Protein AF-A0A1B6LFY9-F1 (afdb_monomer)

Mean predicted aligned error: 3.6 Å

Structure (mmCIF, N/CA/C/O backbone):
data_AF-A0A1B6LFY9-F1
#
_entry.id   AF-A0A1B6LFY9-F1
#
loop_
_atom_site.group_PDB
_atom_site.id
_atom_site.type_symbol
_atom_site.label_atom_id
_atom_site.label_alt_id
_atom_site.label_comp_id
_atom_site.label_asym_id
_atom_site.label_entity_id
_atom_site.label_seq_id
_atom_site.pdbx_PDB_ins_code
_atom_site.Cartn_x
_atom_site.Cartn_y
_atom_site.Cartn_z
_atom_site.occupancy
_atom_site.B_iso_or_equiv
_atom_site.auth_seq_id
_atom_site.auth_comp_id
_atom_site.auth_asym_id
_atom_site.auth_atom_id
_atom_site.pdbx_PDB_model_num
ATOM 1 N N . ARG A 1 1 ? -6.957 -9.015 -7.193 1.00 81.19 1 ARG A N 1
ATOM 2 C CA . ARG A 1 1 ? -8.316 -8.422 -7.276 1.00 81.19 1 ARG A CA 1
ATOM 3 C C . ARG A 1 1 ? -9.388 -9.428 -6.865 1.00 81.19 1 ARG A C 1
ATOM 5 O O . ARG A 1 1 ? -10.149 -9.119 -5.957 1.00 81.19 1 ARG A O 1
ATOM 12 N N . ASP A 1 2 ? -9.416 -10.624 -7.455 1.00 91.94 2 ASP A N 1
ATOM 13 C CA . ASP A 1 2 ? -10.466 -11.616 -7.167 1.00 91.94 2 ASP A CA 1
ATOM 14 C C . ASP A 1 2 ? -10.466 -12.108 -5.721 1.00 91.94 2 ASP A C 1
ATOM 16 O O . ASP A 1 2 ? -11.527 -12.184 -5.118 1.00 91.94 2 ASP A O 1
ATOM 20 N N . LEU A 1 3 ? -9.291 -12.296 -5.108 1.00 93.50 3 LEU A N 1
ATOM 21 C CA . LEU A 1 3 ? -9.199 -12.620 -3.679 1.00 93.50 3 LEU A CA 1
ATOM 22 C C . LEU A 1 3 ? -9.925 -11.593 -2.793 1.00 93.50 3 LEU A C 1
ATOM 24 O O . LEU A 1 3 ? -10.674 -11.967 -1.899 1.00 93.50 3 LEU A O 1
ATOM 28 N N . ALA A 1 4 ? -9.733 -10.297 -3.053 1.00 94.38 4 ALA A N 1
ATOM 29 C CA . ALA A 1 4 ? -10.392 -9.249 -2.279 1.00 94.38 4 ALA A CA 1
ATOM 30 C C . ALA A 1 4 ? -11.912 -9.256 -2.500 1.00 94.38 4 ALA A C 1
ATOM 32 O O . ALA A 1 4 ? -12.670 -9.128 -1.541 1.00 94.38 4 ALA A O 1
ATOM 33 N N . LYS A 1 5 ? -12.355 -9.491 -3.745 1.00 94.06 5 LYS A N 1
ATOM 34 C CA . LYS A 1 5 ? -13.775 -9.663 -4.081 1.00 94.06 5 LYS A CA 1
ATOM 35 C C . LYS A 1 5 ? -14.389 -10.842 -3.318 1.00 94.06 5 LYS A C 1
ATOM 37 O O . LYS A 1 5 ? -15.455 -10.678 -2.734 1.00 94.06 5 LYS A O 1
ATOM 42 N N . SER A 1 6 ? -13.704 -11.983 -3.263 1.00 97.06 6 SER A N 1
ATOM 43 C CA . SER A 1 6 ? -14.149 -13.172 -2.520 1.00 97.06 6 SER A CA 1
ATOM 44 C C . SER A 1 6 ? -14.227 -12.953 -1.007 1.00 97.06 6 SER A C 1
ATOM 46 O O . SER A 1 6 ? -14.972 -13.651 -0.330 1.00 97.06 6 SER A O 1
ATOM 48 N N . LEU A 1 7 ? -13.485 -11.979 -0.474 1.00 96.06 7 LEU A N 1
ATOM 49 C CA . LEU A 1 7 ? -13.497 -11.608 0.943 1.00 96.06 7 LEU A CA 1
ATOM 50 C C . LEU A 1 7 ? -14.393 -10.394 1.248 1.00 96.06 7 LEU A C 1
ATOM 52 O O . LEU A 1 7 ? -14.386 -9.913 2.377 1.00 96.06 7 LEU A O 1
ATOM 56 N N . ALA A 1 8 ? -15.146 -9.887 0.263 1.00 95.56 8 ALA A N 1
ATOM 57 C CA . ALA A 1 8 ? -15.951 -8.666 0.371 1.00 95.56 8 ALA A CA 1
ATOM 58 C C . ALA A 1 8 ? -15.145 -7.424 0.816 1.00 95.56 8 ALA A C 1
ATOM 60 O O . ALA A 1 8 ? -15.651 -6.545 1.514 1.00 95.56 8 ALA A O 1
ATOM 61 N N . ILE A 1 9 ? -13.880 -7.336 0.393 1.00 95.38 9 ILE A N 1
ATOM 62 C CA . ILE A 1 9 ? -12.987 -6.214 0.688 1.00 95.38 9 ILE A CA 1
ATOM 63 C C . ILE A 1 9 ? -12.834 -5.348 -0.561 1.00 95.38 9 ILE A C 1
ATOM 65 O O . ILE A 1 9 ? -12.460 -5.832 -1.633 1.00 95.38 9 ILE A O 1
ATOM 69 N N . GLN A 1 10 ? -13.060 -4.040 -0.414 1.00 94.75 10 GLN A N 1
ATOM 70 C CA . GLN A 1 10 ? -12.769 -3.081 -1.475 1.00 94.75 10 GLN A CA 1
ATOM 71 C C . GLN A 1 10 ? -11.269 -3.103 -1.788 1.00 94.75 10 GLN A C 1
ATOM 73 O O . GLN A 1 10 ? -10.440 -2.831 -0.918 1.00 94.75 10 GLN A O 1
ATOM 78 N N . CYS A 1 11 ? -10.924 -3.401 -3.040 1.00 96.19 11 CYS A N 1
ATOM 79 C CA . CYS A 1 11 ? -9.548 -3.398 -3.519 1.00 96.19 11 CYS A CA 1
ATOM 80 C C . CYS A 1 11 ? -9.374 -2.347 -4.610 1.00 96.19 11 CYS A C 1
ATOM 82 O O . CYS A 1 11 ? -10.025 -2.406 -5.653 1.00 96.19 11 CYS A O 1
ATOM 84 N N . VAL A 1 12 ? -8.493 -1.388 -4.350 1.00 95.38 12 VAL A N 1
ATOM 85 C CA . VAL A 1 12 ? -8.071 -0.371 -5.310 1.00 95.38 12 VAL A CA 1
ATOM 86 C C . VAL A 1 12 ? -6.827 -0.883 -6.026 1.00 95.38 12 VAL A C 1
ATOM 88 O O . VAL A 1 12 ? -5.918 -1.406 -5.385 1.00 95.38 12 VAL A O 1
ATOM 91 N N . VAL A 1 13 ? -6.786 -0.753 -7.348 1.00 95.56 13 VAL A N 1
ATOM 92 C CA . VAL A 1 13 ? -5.564 -0.974 -8.128 1.00 95.56 13 VAL A CA 1
ATOM 93 C C . VAL A 1 13 ? -5.034 0.392 -8.526 1.00 95.56 13 VAL A C 1
ATOM 95 O O . VAL A 1 13 ? -5.782 1.198 -9.078 1.00 95.56 13 VAL A O 1
ATOM 98 N N . PHE A 1 14 ? -3.775 0.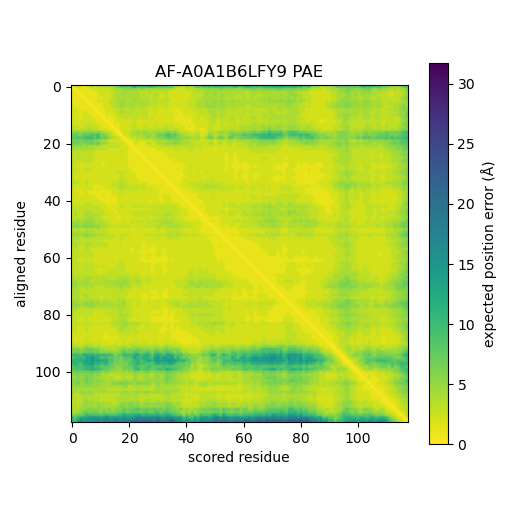662 -8.207 1.00 94.88 14 PHE A N 1
ATOM 99 C CA . PHE A 1 14 ? -3.131 1.938 -8.481 1.00 94.88 14 PHE A CA 1
ATOM 100 C C . PHE A 1 14 ? -1.889 1.698 -9.327 1.00 94.88 14 PHE A C 1
ATOM 102 O O . PHE A 1 14 ? -0.969 1.031 -8.869 1.00 94.88 14 PHE A O 1
ATOM 109 N N . ASN A 1 15 ? -1.876 2.219 -10.552 1.00 93.38 15 ASN A N 1
ATOM 110 C CA . ASN A 1 15 ? -0.730 2.086 -11.444 1.00 93.38 15 ASN A CA 1
ATOM 111 C C . ASN A 1 15 ? 0.330 3.136 -11.096 1.00 93.38 15 ASN A C 1
ATOM 113 O O . ASN A 1 15 ? 0.034 4.334 -11.084 1.00 93.38 15 ASN A O 1
ATOM 117 N N . CYS A 1 16 ? 1.538 2.682 -10.780 1.00 92.94 16 CYS A N 1
ATOM 118 C CA . CYS A 1 16 ? 2.634 3.538 -10.371 1.00 92.94 16 CYS A CA 1
ATOM 119 C C . CYS A 1 16 ? 3.411 4.103 -11.563 1.00 92.94 16 CYS A C 1
ATOM 121 O O . CYS A 1 16 ? 3.610 3.456 -12.589 1.00 92.94 16 CYS A O 1
ATOM 123 N N . SER A 1 17 ? 3.886 5.336 -11.411 1.00 90.75 17 SER A N 1
ATOM 124 C CA . SER A 1 17 ? 4.704 6.031 -12.401 1.00 90.75 17 SER A CA 1
ATOM 125 C C . SER A 1 17 ? 5.824 6.818 -11.723 1.00 90.75 17 SER A C 1
ATOM 127 O O . SER A 1 17 ? 5.787 7.045 -10.513 1.00 90.75 17 SER A O 1
ATOM 129 N N . GLU A 1 18 ? 6.801 7.249 -12.520 1.00 83.25 18 GLU A N 1
ATOM 130 C CA . GLU A 1 18 ? 7.966 8.026 -12.068 1.00 83.25 18 GLU A CA 1
ATOM 131 C C . GLU A 1 18 ? 7.558 9.380 -11.455 1.00 83.25 18 GLU A C 1
ATOM 133 O O . GLU A 1 18 ? 8.193 9.867 -10.534 1.00 83.25 18 GLU A O 1
ATOM 138 N N . GLY A 1 19 ? 6.429 9.961 -11.879 1.00 84.69 19 GLY A N 1
ATOM 139 C CA . GLY A 1 19 ? 5.943 11.258 -11.386 1.00 84.69 19 GLY A CA 1
ATOM 140 C C . GLY A 1 19 ? 5.253 11.240 -10.014 1.00 84.69 19 GLY A C 1
ATOM 141 O O . GLY A 1 19 ? 4.549 12.195 -9.681 1.00 84.69 19 GLY A O 1
ATOM 142 N N . LEU A 1 20 ? 5.363 10.156 -9.240 1.00 91.50 20 LEU A N 1
ATOM 143 C CA . LEU A 1 20 ? 4.707 10.040 -7.936 1.00 91.50 20 LEU A CA 1
ATOM 144 C C . LEU A 1 20 ? 5.514 10.702 -6.818 1.00 91.50 20 LEU A C 1
ATOM 146 O O . LEU A 1 20 ? 6.659 10.350 -6.570 1.00 91.50 20 LEU A O 1
ATOM 150 N N . ASP A 1 21 ? 4.861 11.594 -6.072 1.00 93.25 21 ASP A N 1
ATOM 151 C CA . ASP A 1 21 ? 5.438 12.261 -4.900 1.00 93.25 21 ASP A CA 1
ATOM 152 C C . ASP A 1 21 ? 5.126 11.497 -3.595 1.00 93.25 21 ASP A C 1
ATOM 154 O O . ASP A 1 21 ? 4.009 11.006 -3.370 1.00 93.25 21 ASP A O 1
ATOM 158 N N . PHE A 1 22 ? 6.086 11.471 -2.668 1.00 91.31 22 PHE A N 1
ATOM 159 C CA . PHE A 1 22 ? 5.942 10.874 -1.339 1.00 91.31 22 PHE A CA 1
ATOM 160 C C . PHE A 1 22 ? 4.802 11.508 -0.529 1.00 91.31 22 PHE A C 1
ATOM 162 O O . PHE A 1 22 ? 4.163 10.829 0.280 1.00 91.31 22 PHE A O 1
ATOM 169 N N . LYS A 1 23 ? 4.491 12.793 -0.757 1.00 94.38 23 LYS A N 1
ATOM 170 C CA . LYS A 1 23 ? 3.356 13.472 -0.1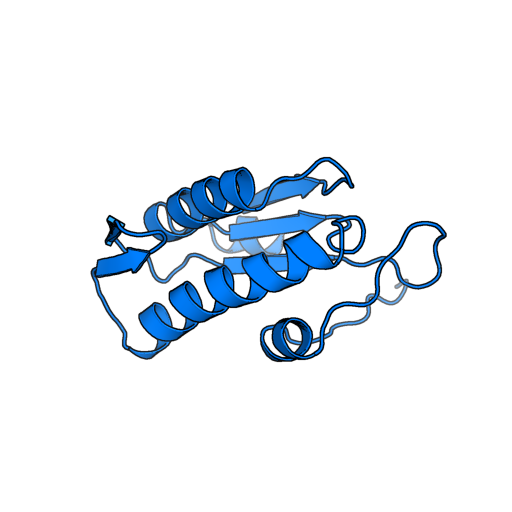01 1.00 94.38 23 LYS A CA 1
ATOM 171 C C . LYS A 1 23 ? 2.014 12.936 -0.586 1.00 94.38 23 LYS A C 1
ATOM 173 O O . LYS A 1 23 ? 1.078 12.800 0.207 1.00 94.38 23 LYS A O 1
ATOM 178 N N . MET A 1 24 ? 1.902 12.635 -1.882 1.00 93.81 24 MET A N 1
ATOM 179 C CA . MET A 1 24 ? 0.700 12.022 -2.450 1.00 93.81 24 MET A CA 1
ATOM 180 C C . MET A 1 24 ? 0.514 10.614 -1.890 1.00 93.81 24 MET A C 1
ATOM 182 O O . MET A 1 24 ? -0.582 10.275 -1.441 1.00 93.81 24 MET A O 1
ATOM 186 N N . MET A 1 25 ? 1.598 9.841 -1.824 1.00 95.25 25 MET A N 1
ATOM 187 C CA . MET A 1 25 ? 1.591 8.495 -1.251 1.00 95.25 25 MET A CA 1
ATOM 188 C C . MET A 1 25 ? 1.248 8.501 0.240 1.00 95.25 25 MET A C 1
ATOM 190 O O . MET A 1 25 ? 0.414 7.709 0.671 1.00 95.25 25 MET A O 1
ATOM 194 N N . GLY A 1 26 ? 1.760 9.459 1.016 1.00 96.38 26 GLY A N 1
ATOM 195 C CA . GLY A 1 26 ? 1.370 9.648 2.415 1.00 96.38 26 GLY A CA 1
ATOM 196 C C . GLY A 1 26 ? -0.135 9.898 2.568 1.00 96.38 26 GLY 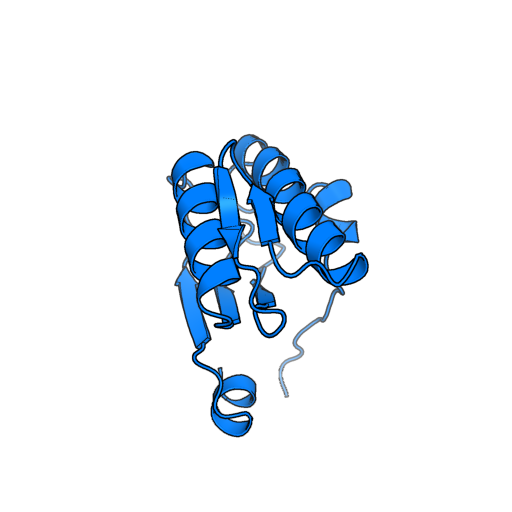A C 1
ATOM 197 O O . GLY A 1 26 ? -0.813 9.233 3.352 1.00 96.38 26 GLY A O 1
ATOM 198 N N . ARG A 1 27 ? -0.722 10.789 1.759 1.00 96.12 27 ARG A N 1
ATOM 199 C CA . ARG A 1 27 ? -2.184 11.006 1.764 1.00 96.12 27 ARG A CA 1
ATOM 200 C C . ARG A 1 27 ? -2.952 9.741 1.378 1.00 96.12 27 ARG A C 1
ATOM 202 O O . ARG A 1 27 ? -3.950 9.418 2.025 1.00 96.12 27 ARG A O 1
ATOM 209 N N . PHE A 1 28 ? -2.473 9.013 0.373 1.00 96.50 28 PHE A N 1
ATOM 210 C CA . PHE A 1 28 ? -3.070 7.755 -0.062 1.00 96.50 28 PHE A CA 1
ATOM 211 C C . PHE A 1 28 ? -3.057 6.712 1.062 1.00 96.50 28 PHE A C 1
ATOM 213 O O . PHE A 1 28 ? -4.097 6.147 1.399 1.00 96.50 28 PHE A O 1
ATOM 220 N N . PHE A 1 29 ? -1.907 6.497 1.703 1.00 97.31 29 PHE A N 1
ATOM 221 C CA . PHE A 1 29 ? -1.765 5.553 2.807 1.00 97.31 29 PHE A CA 1
ATOM 222 C C . PHE A 1 29 ? -2.588 5.942 4.034 1.00 97.31 29 PHE A C 1
ATOM 224 O O . PHE A 1 29 ? -3.149 5.064 4.687 1.00 97.31 29 PHE A O 1
ATOM 231 N N . SER A 1 30 ? -2.733 7.238 4.316 1.00 97.56 30 SER A N 1
ATOM 232 C CA . SER A 1 30 ? -3.641 7.730 5.356 1.00 97.56 30 SER A CA 1
ATOM 233 C C . SER A 1 30 ? -5.098 7.344 5.066 1.00 97.56 30 SER A C 1
ATOM 235 O O . SER A 1 30 ? -5.802 6.857 5.955 1.00 97.56 30 SER A O 1
ATOM 237 N N . GLY A 1 31 ? -5.550 7.491 3.815 1.00 97.06 31 GLY A N 1
ATOM 238 C CA . GLY A 1 31 ? -6.878 7.045 3.383 1.00 97.06 31 GLY A CA 1
ATOM 239 C C . GLY A 1 31 ? -7.038 5.523 3.434 1.00 97.06 31 GLY A C 1
ATOM 240 O O . GLY A 1 31 ? -8.049 5.010 3.920 1.00 97.06 31 GLY A O 1
ATOM 241 N N . LEU A 1 32 ? -6.017 4.780 3.005 1.00 97.31 32 LEU A N 1
ATOM 242 C CA . LEU A 1 32 ? -5.994 3.317 3.052 1.00 97.31 32 LEU A CA 1
ATOM 243 C C . LEU A 1 32 ? -6.092 2.798 4.497 1.00 97.31 32 LEU A C 1
ATOM 245 O O . LEU A 1 32 ? -6.902 1.920 4.793 1.00 97.31 32 LEU A O 1
ATOM 249 N N . ALA A 1 33 ? -5.311 3.379 5.414 1.00 97.75 33 ALA A N 1
ATOM 250 C CA . ALA A 1 33 ? -5.290 3.003 6.824 1.00 97.75 33 ALA A CA 1
ATOM 251 C C . ALA A 1 33 ? -6.634 3.251 7.522 1.00 97.75 33 ALA A C 1
ATOM 253 O O . ALA A 1 33 ? -7.040 2.447 8.363 1.00 97.75 33 ALA A O 1
ATOM 254 N N . GLN A 1 34 ? -7.334 4.327 7.158 1.00 97.62 34 GLN A N 1
ATOM 255 C CA . GLN A 1 34 ? -8.615 4.707 7.758 1.00 97.62 34 GLN A CA 1
ATOM 256 C C . GLN A 1 34 ? -9.822 3.999 7.133 1.00 97.62 34 GLN A C 1
ATOM 258 O O . GLN A 1 34 ? -10.817 3.789 7.824 1.00 97.62 34 GLN A O 1
ATOM 263 N N . SER A 1 35 ? -9.750 3.628 5.852 1.00 97.31 35 SER A N 1
ATOM 264 C CA . SER A 1 35 ? -10.839 2.937 5.144 1.00 97.31 35 SER A CA 1
ATOM 265 C C . SER A 1 35 ? -10.854 1.429 5.379 1.00 97.31 35 SER A C 1
ATOM 267 O O . SER A 1 35 ? -11.910 0.810 5.293 1.00 97.31 35 SER A O 1
ATOM 269 N N . GLY A 1 36 ? -9.700 0.817 5.662 1.00 96.38 36 GLY A N 1
ATOM 270 C CA . GLY A 1 36 ? -9.604 -0.639 5.780 1.00 96.38 36 GLY A CA 1
ATOM 271 C C . GLY A 1 36 ? -9.581 -1.373 4.439 1.00 96.38 36 GLY A C 1
ATOM 272 O O . GLY A 1 36 ? -9.619 -2.604 4.434 1.00 96.38 36 GLY A O 1
ATOM 273 N N . ALA A 1 37 ? -9.514 -0.640 3.324 1.00 97.31 37 ALA A N 1
ATOM 274 C CA . ALA A 1 37 ? -9.443 -1.193 1.979 1.00 97.31 37 ALA A CA 1
ATOM 275 C C . ALA A 1 37 ? -8.081 -1.842 1.695 1.00 97.31 37 ALA A C 1
ATOM 277 O O . ALA A 1 37 ? -7.083 -1.617 2.387 1.00 97.31 37 ALA A O 1
ATOM 278 N N . TRP A 1 38 ? -8.032 -2.653 0.646 1.00 97.69 38 TRP A N 1
ATOM 279 C CA . TRP A 1 38 ? -6.785 -3.176 0.101 1.00 97.69 38 TRP A CA 1
ATOM 280 C C . TRP A 1 38 ? -6.340 -2.324 -1.081 1.00 97.69 38 TRP A C 1
ATOM 282 O O . TRP A 1 38 ? -7.167 -1.848 -1.856 1.00 97.69 38 TRP A O 1
ATOM 292 N N . CYS A 1 39 ? -5.034 -2.161 -1.249 1.00 97.38 39 CYS A N 1
ATOM 293 C CA . CYS A 1 39 ? -4.458 -1.553 -2.438 1.00 97.38 39 CYS A CA 1
ATOM 294 C C . CYS A 1 39 ? -3.472 -2.515 -3.091 1.00 97.38 39 CYS A C 1
ATOM 296 O O . CYS A 1 39 ? -2.621 -3.077 -2.406 1.00 97.38 39 CYS A O 1
ATOM 298 N N . CYS A 1 40 ? -3.584 -2.682 -4.404 1.00 96.44 40 CYS A N 1
ATOM 299 C CA . CYS A 1 40 ? -2.573 -3.311 -5.237 1.00 96.44 40 CYS A CA 1
ATOM 300 C C . CYS A 1 40 ? -1.876 -2.208 -6.032 1.00 96.44 40 CYS A C 1
ATOM 302 O O . CYS A 1 40 ? -2.472 -1.638 -6.947 1.00 96.44 40 CYS A O 1
ATOM 304 N N . PHE A 1 41 ? -0.642 -1.892 -5.657 1.00 95.50 41 PHE A N 1
ATOM 305 C CA . PHE A 1 41 ? 0.205 -0.984 -6.409 1.00 95.50 41 PHE A CA 1
ATOM 306 C C . PHE A 1 41 ? 0.821 -1.748 -7.570 1.00 95.50 41 PHE A C 1
ATOM 308 O O . PHE A 1 41 ? 1.639 -2.648 -7.370 1.00 95.50 41 PHE A O 1
ATOM 315 N N . ASP A 1 42 ? 0.362 -1.422 -8.767 1.00 94.44 42 ASP A N 1
ATOM 316 C CA . ASP A 1 42 ? 0.855 -2.015 -9.989 1.00 94.44 42 ASP A CA 1
ATOM 317 C C . ASP A 1 42 ? 2.132 -1.304 -10.427 1.00 94.44 42 ASP A C 1
ATOM 319 O O . ASP A 1 42 ? 2.211 -0.079 -10.351 1.00 94.44 42 ASP A O 1
ATOM 323 N N . GLU A 1 43 ? 3.131 -2.067 -10.859 1.00 92.56 43 GLU A N 1
ATOM 324 C CA . GLU A 1 43 ? 4.399 -1.529 -11.348 1.00 92.56 43 GLU A CA 1
ATOM 325 C C . GLU A 1 43 ? 5.134 -0.653 -10.319 1.00 92.56 43 GLU A C 1
ATOM 327 O O . GLU A 1 43 ? 5.734 0.367 -10.654 1.00 92.56 43 GLU A O 1
ATOM 332 N N . PHE A 1 44 ? 5.113 -1.060 -9.046 1.00 93.69 44 PHE A N 1
ATOM 333 C CA . PHE A 1 44 ? 5.618 -0.259 -7.924 1.00 93.69 44 PHE A CA 1
ATOM 334 C C . PHE A 1 44 ? 7.092 0.148 -8.072 1.00 93.69 44 PHE A C 1
ATOM 336 O O . PHE A 1 44 ? 7.511 1.202 -7.602 1.00 93.69 44 PHE A O 1
ATOM 343 N N . ASN A 1 45 ? 7.865 -0.665 -8.789 1.00 91.56 45 ASN A N 1
ATOM 344 C CA . ASN A 1 45 ? 9.261 -0.417 -9.131 1.00 91.56 45 ASN A CA 1
ATOM 345 C C . ASN A 1 45 ? 9.482 0.612 -10.263 1.00 91.56 45 ASN A C 1
ATOM 347 O O . ASN A 1 45 ? 10.581 0.694 -10.801 1.00 91.56 45 ASN A O 1
ATOM 351 N N . ARG A 1 46 ? 8.452 1.368 -10.663 1.00 92.81 46 ARG A N 1
ATOM 352 C CA . ARG A 1 46 ? 8.575 2.575 -11.508 1.00 92.81 46 ARG A CA 1
ATOM 353 C C . ARG A 1 46 ? 8.724 3.859 -10.705 1.00 92.81 46 ARG A C 1
ATOM 355 O O . ARG A 1 46 ? 8.913 4.917 -11.285 1.00 92.81 46 ARG A O 1
ATOM 362 N N . ILE A 1 47 ? 8.555 3.783 -9.390 1.00 92.56 47 ILE A N 1
ATOM 363 C CA . ILE A 1 47 ? 8.719 4.934 -8.510 1.00 92.56 47 ILE A CA 1
ATOM 364 C C . ILE A 1 47 ? 10.216 5.196 -8.333 1.00 92.56 47 ILE A C 1
ATOM 366 O O . ILE A 1 47 ? 11.005 4.256 -8.170 1.00 92.56 47 ILE A O 1
ATOM 370 N N . ASP A 1 48 ? 10.586 6.476 -8.322 1.00 91.25 48 ASP A N 1
ATOM 371 C CA . ASP A 1 48 ? 11.950 6.901 -8.035 1.00 91.25 48 ASP A CA 1
ATOM 372 C C . ASP A 1 48 ? 12.435 6.373 -6.685 1.00 91.25 48 ASP A C 1
ATOM 374 O O . ASP A 1 48 ? 11.715 6.347 -5.680 1.00 91.25 48 ASP A O 1
ATOM 378 N N . ILE A 1 49 ? 13.703 5.969 -6.650 1.00 88.88 49 ILE A N 1
ATOM 379 C CA . ILE A 1 49 ? 14.298 5.323 -5.478 1.00 88.88 49 ILE A CA 1
ATOM 380 C C . ILE A 1 49 ? 14.258 6.214 -4.226 1.00 88.88 49 ILE A C 1
ATOM 382 O O . ILE A 1 49 ? 14.046 5.721 -3.116 1.00 88.88 49 ILE A O 1
ATOM 386 N N . GLU A 1 50 ? 14.386 7.531 -4.404 1.00 89.00 50 GLU A N 1
ATOM 387 C CA . GLU A 1 50 ? 14.290 8.515 -3.322 1.00 89.00 50 GLU A CA 1
ATOM 388 C C . GLU A 1 50 ? 12.896 8.507 -2.680 1.00 89.00 50 GLU A C 1
ATOM 390 O O . GLU A 1 50 ? 12.761 8.498 -1.454 1.00 89.00 50 GLU A O 1
ATOM 395 N N . VAL A 1 51 ? 11.850 8.412 -3.504 1.00 92.88 51 VAL A N 1
ATOM 396 C CA . VAL A 1 51 ? 10.455 8.357 -3.057 1.00 92.88 51 VAL A CA 1
ATOM 397 C C . VAL A 1 51 ? 10.152 7.009 -2.396 1.00 92.88 51 VAL A C 1
ATOM 399 O O . VAL A 1 51 ? 9.505 6.971 -1.345 1.00 92.88 51 VAL A O 1
ATOM 402 N N . LEU A 1 52 ? 10.666 5.902 -2.944 1.00 92.69 52 LEU A N 1
ATOM 403 C CA . LEU A 1 52 ? 10.521 4.563 -2.355 1.00 92.69 52 LEU A CA 1
ATOM 404 C C . LEU A 1 52 ? 11.077 4.487 -0.927 1.00 92.69 52 LEU A C 1
ATOM 406 O O . LEU A 1 52 ? 10.468 3.843 -0.068 1.00 92.69 52 LEU A O 1
ATOM 410 N N . SER A 1 53 ? 12.192 5.168 -0.652 1.00 89.00 53 SER A N 1
ATOM 411 C CA . SER A 1 53 ? 12.788 5.218 0.687 1.00 89.00 53 SER A CA 1
ATOM 412 C C . SER A 1 53 ? 11.845 5.859 1.714 1.00 89.00 53 SER A C 1
ATOM 414 O O . SER A 1 53 ? 11.637 5.319 2.805 1.00 89.00 53 SER A O 1
ATOM 416 N N . VAL A 1 54 ? 11.185 6.962 1.345 1.00 92.62 54 VAL A N 1
ATOM 417 C CA . VAL A 1 54 ? 10.197 7.629 2.211 1.00 92.62 54 VAL A CA 1
ATOM 418 C C . VAL A 1 54 ? 8.943 6.767 2.383 1.00 92.62 54 VAL A C 1
ATOM 420 O O . VAL A 1 54 ? 8.433 6.620 3.497 1.00 92.62 54 VAL A O 1
ATOM 423 N N . ILE A 1 55 ? 8.472 6.128 1.307 1.00 94.31 55 ILE A N 1
ATOM 424 C CA . ILE A 1 55 ? 7.327 5.209 1.364 1.00 94.31 55 ILE A CA 1
ATOM 425 C C . ILE A 1 55 ? 7.600 4.036 2.315 1.00 94.31 55 ILE A C 1
ATOM 427 O O . ILE A 1 55 ? 6.703 3.633 3.062 1.00 94.31 55 ILE A O 1
ATOM 431 N N . ALA A 1 56 ? 8.825 3.504 2.350 1.00 93.44 56 ALA A N 1
ATOM 432 C CA . ALA A 1 56 ? 9.187 2.440 3.283 1.00 93.44 56 ALA A CA 1
ATOM 433 C C . ALA A 1 56 ? 8.914 2.855 4.738 1.00 93.44 56 ALA A C 1
ATOM 435 O O . ALA A 1 56 ? 8.293 2.102 5.492 1.00 93.44 56 ALA A O 1
ATOM 436 N N . GLN A 1 57 ? 9.280 4.083 5.114 1.00 94.44 57 GLN A N 1
ATOM 437 C CA . GLN A 1 57 ? 9.035 4.608 6.457 1.00 94.44 57 GLN A CA 1
ATOM 438 C C . GLN A 1 57 ? 7.539 4.799 6.754 1.00 94.44 57 GLN A C 1
ATOM 440 O O . GLN A 1 57 ? 7.064 4.478 7.853 1.00 94.44 57 GLN A O 1
ATOM 445 N N . GLN A 1 58 ? 6.768 5.261 5.768 1.00 95.62 58 GLN A N 1
ATOM 446 C CA . GLN A 1 58 ? 5.312 5.381 5.880 1.00 95.62 58 GLN A CA 1
ATOM 447 C C . GLN A 1 58 ? 4.666 4.004 6.127 1.00 95.62 58 GLN A C 1
ATOM 449 O O . GLN A 1 58 ? 3.874 3.828 7.059 1.00 95.62 58 GLN A O 1
ATOM 454 N N . LEU A 1 59 ? 5.059 2.985 5.359 1.00 95.69 59 LEU A N 1
ATOM 455 C CA . LEU A 1 59 ? 4.567 1.616 5.525 1.00 95.69 59 LEU A CA 1
ATOM 456 C C . LEU A 1 59 ? 4.989 0.993 6.864 1.00 95.69 59 LEU A C 1
ATOM 458 O O . LEU A 1 59 ? 4.168 0.329 7.503 1.00 95.69 59 LEU A O 1
ATOM 462 N N . ILE A 1 60 ? 6.221 1.237 7.327 1.00 95.56 60 ILE A N 1
ATOM 463 C CA . ILE A 1 60 ? 6.700 0.806 8.653 1.00 95.56 60 ILE A CA 1
ATOM 464 C C . ILE A 1 60 ? 5.819 1.386 9.756 1.00 95.56 60 ILE A C 1
A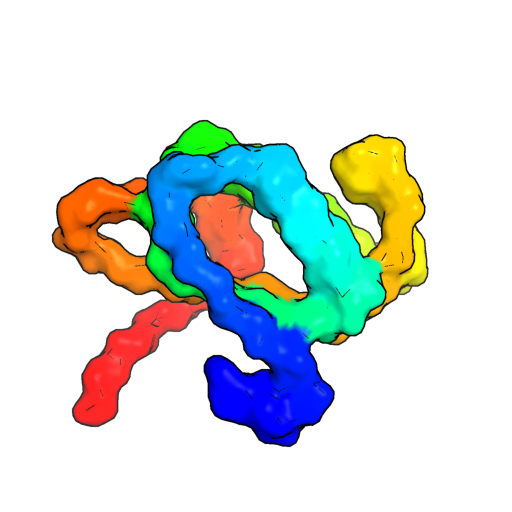TOM 466 O O . ILE A 1 60 ? 5.396 0.656 10.652 1.00 95.56 60 ILE A O 1
ATOM 470 N N . THR A 1 61 ? 5.487 2.673 9.673 1.00 96.75 61 THR A N 1
ATOM 471 C CA . THR A 1 61 ? 4.646 3.347 10.671 1.00 96.75 61 THR A CA 1
ATOM 472 C C . THR A 1 61 ? 3.274 2.673 10.783 1.00 96.75 61 THR A C 1
ATOM 474 O O . THR A 1 61 ? 2.817 2.354 11.883 1.00 96.75 61 THR A O 1
ATOM 477 N N . ILE A 1 62 ? 2.648 2.353 9.645 1.00 96.94 62 ILE A N 1
ATOM 478 C CA . ILE A 1 62 ? 1.361 1.639 9.600 1.00 96.94 62 ILE A CA 1
ATOM 479 C C . ILE A 1 62 ? 1.502 0.205 10.124 1.00 96.94 62 ILE A C 1
ATOM 481 O O . ILE A 1 62 ? 0.657 -0.268 10.891 1.00 96.94 62 ILE A O 1
ATOM 485 N N . ARG A 1 63 ? 2.564 -0.506 9.728 1.00 95.56 63 ARG A N 1
ATOM 486 C CA . ARG A 1 63 ? 2.850 -1.870 10.193 1.00 95.56 63 ARG A CA 1
ATOM 487 C C . ARG A 1 63 ? 2.998 -1.909 11.712 1.00 95.56 63 ARG A C 1
ATOM 489 O O . ARG A 1 63 ? 2.371 -2.750 12.353 1.00 95.56 63 ARG A O 1
ATOM 496 N N . ASN A 1 64 ? 3.772 -0.994 12.284 1.00 96.56 64 ASN A N 1
ATOM 497 C CA . ASN A 1 64 ? 4.003 -0.920 13.724 1.00 96.56 64 ASN A CA 1
ATOM 498 C C . ASN A 1 64 ? 2.699 -0.652 14.480 1.00 96.56 64 ASN A C 1
ATOM 500 O O . ASN A 1 64 ? 2.414 -1.338 15.460 1.00 96.56 64 ASN A O 1
ATOM 504 N N . ALA A 1 65 ? 1.851 0.250 13.977 1.00 97.56 65 ALA A N 1
ATOM 505 C CA . ALA A 1 65 ? 0.535 0.502 14.562 1.00 97.56 65 ALA A CA 1
ATOM 506 C C . ALA A 1 65 ? -0.373 -0.746 14.544 1.00 97.56 65 ALA A C 1
ATOM 508 O O . ALA A 1 65 ? -1.072 -1.027 15.522 1.00 97.56 65 ALA A O 1
ATOM 509 N N . LYS A 1 66 ? -0.327 -1.546 13.467 1.00 96.50 66 LYS A N 1
ATOM 510 C CA . LYS A 1 66 ? -1.046 -2.831 13.391 1.00 96.50 66 LYS A CA 1
ATOM 511 C C . LYS A 1 66 ? -0.522 -3.857 14.387 1.00 96.50 66 LYS A C 1
ATOM 513 O O . LYS A 1 66 ? -1.331 -4.494 15.062 1.00 96.50 66 LYS A O 1
ATOM 518 N N . VAL A 1 67 ? 0.800 -4.011 14.484 1.00 96.44 67 VAL A N 1
ATOM 519 C CA . VAL A 1 67 ? 1.451 -4.939 15.425 1.00 96.44 67 VAL A CA 1
ATOM 520 C C . VAL A 1 67 ? 1.120 -4.558 16.868 1.00 96.44 67 VAL A C 1
ATOM 522 O O . VAL A 1 67 ? 0.721 -5.418 17.648 1.00 96.44 67 VAL A O 1
ATOM 525 N N . ALA A 1 68 ? 1.158 -3.263 17.190 1.00 97.38 68 ALA A N 1
ATOM 526 C CA . ALA A 1 68 ? 0.749 -2.718 18.484 1.00 97.38 68 ALA A CA 1
ATOM 527 C C . ALA A 1 68 ? -0.769 -2.807 18.742 1.00 97.38 68 ALA A C 1
ATOM 529 O O . ALA A 1 68 ? -1.245 -2.410 19.802 1.00 97.38 68 ALA A O 1
ATOM 530 N N . LYS A 1 69 ? -1.554 -3.309 17.776 1.00 96.75 69 LYS A N 1
ATOM 531 C CA . LYS A 1 69 ? -3.018 -3.410 17.830 1.00 96.75 69 LYS A CA 1
ATOM 532 C C . LYS A 1 69 ? -3.710 -2.074 18.135 1.00 96.75 69 LYS A C 1
ATOM 534 O O . LYS A 1 69 ? -4.851 -2.098 18.604 1.00 96.75 69 LYS A O 1
ATOM 539 N N . ALA A 1 70 ? -3.079 -0.952 17.796 1.00 97.25 70 ALA A N 1
ATOM 540 C CA . ALA A 1 70 ? -3.574 0.382 18.096 1.00 97.25 70 ALA A CA 1
ATOM 541 C C . ALA A 1 70 ? -4.912 0.669 17.390 1.00 97.25 70 ALA A C 1
ATOM 543 O O . ALA A 1 70 ? -5.168 0.182 16.286 1.00 97.25 70 ALA A O 1
ATOM 544 N N . ALA A 1 71 ? -5.778 1.456 18.032 1.00 97.25 71 ALA A N 1
ATOM 545 C CA . ALA A 1 71 ? -7.013 1.955 17.417 1.00 97.25 71 ALA A CA 1
ATOM 546 C C . ALA A 1 71 ? -6.775 3.257 16.630 1.00 97.25 71 ALA A C 1
ATOM 548 O O . ALA A 1 71 ? -7.453 3.532 15.636 1.00 97.25 71 ALA A O 1
ATOM 549 N N . ARG A 1 72 ? -5.798 4.050 17.079 1.00 98.12 72 ARG A N 1
ATOM 550 C CA . ARG A 1 72 ? -5.341 5.310 16.492 1.00 98.12 72 ARG A CA 1
ATOM 551 C C . ARG A 1 72 ? -3.818 5.370 16.579 1.00 98.12 72 ARG A C 1
ATOM 553 O O . ARG A 1 72 ? -3.240 4.738 17.460 1.00 98.12 72 ARG A O 1
ATOM 560 N N . PHE A 1 73 ? -3.174 6.077 15.660 1.00 98.19 73 PHE A N 1
ATOM 561 C CA . PHE A 1 73 ? -1.720 6.238 15.644 1.00 98.19 73 PHE A CA 1
ATOM 562 C C . PHE A 1 73 ? -1.320 7.545 14.957 1.00 98.19 73 PHE A C 1
ATOM 564 O O . PHE A 1 73 ? -2.086 8.095 14.164 1.00 98.19 73 PHE A O 1
ATOM 571 N N . MET A 1 74 ? -0.116 8.030 15.260 1.00 97.94 74 MET A N 1
ATOM 572 C CA . MET A 1 74 ? 0.471 9.184 14.581 1.00 97.94 74 MET A CA 1
ATOM 573 C C . MET A 1 74 ? 1.021 8.768 13.217 1.00 97.94 74 MET A C 1
ATOM 575 O O . MET A 1 74 ? 1.848 7.863 13.125 1.00 97.94 74 MET A O 1
ATOM 579 N N . PHE A 1 75 ? 0.577 9.448 12.165 1.00 97.62 75 PHE A N 1
ATOM 580 C CA . PHE A 1 75 ? 1.007 9.226 10.791 1.00 97.62 75 PHE A CA 1
ATOM 581 C C . PHE A 1 75 ? 1.120 10.565 10.061 1.00 97.62 75 PHE A C 1
ATOM 583 O O . PHE A 1 75 ? 0.166 11.344 10.061 1.00 97.62 75 PHE A O 1
ATOM 590 N N . GLU A 1 76 ? 2.283 10.855 9.468 1.00 95.19 76 GLU A N 1
ATOM 591 C CA . GLU A 1 76 ? 2.560 12.125 8.769 1.00 95.19 76 GLU A CA 1
ATOM 592 C C . GLU A 1 76 ? 2.168 13.370 9.602 1.00 95.19 76 GLU A C 1
ATOM 594 O O . GLU A 1 76 ? 1.552 14.317 9.110 1.00 95.19 76 GLU A O 1
ATOM 599 N N . GLY A 1 77 ? 2.464 13.339 10.908 1.00 94.94 77 GLY A N 1
ATOM 600 C CA . GLY A 1 77 ? 2.179 14.436 11.843 1.00 94.94 77 GLY A CA 1
ATOM 601 C C . GLY A 1 77 ? 0.717 14.568 12.285 1.00 94.94 77 GLY A C 1
ATOM 602 O O . GLY A 1 77 ? 0.374 15.545 12.947 1.00 94.94 77 GLY A O 1
ATOM 603 N N . ARG A 1 78 ? -0.158 13.611 11.950 1.00 96.19 78 ARG A N 1
ATOM 604 C CA . ARG A 1 78 ? -1.576 13.624 12.345 1.00 96.19 78 ARG A CA 1
ATOM 605 C C . ARG A 1 78 ? -1.971 12.333 13.038 1.00 96.19 78 ARG A C 1
ATOM 607 O O . ARG A 1 78 ? -1.563 11.252 12.625 1.00 96.19 78 ARG A O 1
ATOM 614 N N . GLU A 1 79 ? -2.818 12.437 14.053 1.00 98.00 79 GLU A N 1
ATOM 615 C CA . GLU A 1 79 ? -3.407 11.256 14.673 1.00 98.00 79 GLU A CA 1
ATOM 616 C C . GLU A 1 79 ? -4.591 10.756 13.831 1.00 98.00 79 GLU A C 1
ATOM 618 O O . GLU A 1 79 ? -5.606 11.444 13.687 1.00 98.00 79 GLU A O 1
ATOM 623 N N . ILE A 1 80 ? -4.472 9.549 13.278 1.00 98.31 80 ILE A N 1
ATOM 624 C CA . ILE A 1 80 ? -5.490 8.943 12.413 1.00 98.31 80 ILE A CA 1
ATOM 625 C C . ILE A 1 80 ? -6.007 7.625 12.989 1.00 98.31 80 ILE A C 1
ATOM 627 O O . ILE A 1 80 ? -5.318 6.933 13.739 1.00 98.31 80 ILE A O 1
ATOM 631 N N . LYS A 1 81 ? -7.240 7.259 12.622 1.00 98.06 81 LYS A N 1
ATOM 632 C CA . LYS A 1 81 ? -7.818 5.947 12.944 1.00 98.06 81 LYS A CA 1
ATOM 633 C C . LYS A 1 81 ? -7.102 4.848 12.153 1.00 98.06 81 LYS A C 1
ATOM 635 O O . LYS A 1 81 ? -6.784 5.034 10.982 1.00 98.06 81 LYS A O 1
ATOM 640 N N . LEU A 1 82 ? -6.928 3.679 12.765 1.00 98.38 82 LEU A N 1
ATOM 641 C CA . LEU A 1 82 ? -6.462 2.479 12.079 1.00 98.38 82 LEU A CA 1
ATOM 642 C C . LEU A 1 82 ? -7.595 1.461 11.933 1.00 98.38 82 LEU A C 1
ATOM 644 O O . LEU A 1 82 ? -8.128 0.954 12.921 1.00 98.38 82 LEU A O 1
ATOM 648 N N . VAL A 1 83 ? -7.919 1.100 10.695 1.00 97.88 83 VAL A N 1
ATOM 649 C CA . VAL A 1 83 ? -8.754 -0.060 10.377 1.00 97.88 83 VAL A CA 1
ATOM 650 C C . VAL A 1 83 ? -7.833 -1.197 9.945 1.00 97.88 83 VAL A C 1
ATOM 652 O O . VAL A 1 83 ? -7.237 -1.175 8.871 1.00 97.88 83 VAL A O 1
ATOM 655 N N . LYS A 1 84 ? -7.688 -2.199 10.818 1.00 95.12 84 LYS A N 1
ATOM 656 C CA . LYS A 1 84 ? -6.655 -3.250 10.713 1.00 95.12 84 LYS A CA 1
ATOM 657 C C . LYS A 1 84 ? -6.757 -4.114 9.455 1.00 95.12 84 LYS A C 1
ATOM 659 O O . LYS A 1 84 ? -5.759 -4.725 9.085 1.00 95.12 84 LYS A O 1
ATOM 664 N N . THR A 1 85 ? -7.921 -4.144 8.805 1.00 95.88 85 THR A N 1
ATOM 665 C CA . THR A 1 85 ? -8.133 -4.870 7.546 1.00 95.88 85 THR A CA 1
ATOM 666 C C . THR A 1 85 ? -7.371 -4.267 6.377 1.00 95.88 85 THR A C 1
ATOM 668 O O . THR A 1 85 ? -7.221 -4.957 5.376 1.00 95.88 85 THR A O 1
ATOM 671 N N . CYS A 1 86 ? -6.877 -3.024 6.475 1.00 96.94 86 CYS A N 1
ATOM 672 C CA . CYS A 1 86 ? -6.160 -2.402 5.370 1.00 96.94 86 CYS A CA 1
ATOM 673 C C . CYS A 1 86 ? -4.946 -3.241 4.956 1.00 96.94 86 CYS A C 1
ATOM 675 O O . CYS A 1 86 ? -4.290 -3.846 5.803 1.00 96.94 86 CYS A O 1
ATOM 677 N N . ALA A 1 87 ? -4.599 -3.281 3.675 1.00 95.88 87 ALA A N 1
ATOM 678 C CA . ALA A 1 87 ? -3.414 -4.002 3.206 1.00 95.88 87 ALA A CA 1
ATOM 679 C C . ALA A 1 87 ? -2.854 -3.363 1.937 1.00 95.88 87 ALA A C 1
ATOM 681 O O . ALA A 1 87 ? -3.603 -2.810 1.135 1.00 95.88 87 ALA A O 1
ATOM 682 N N . ALA A 1 88 ? -1.536 -3.442 1.773 1.00 95.69 88 ALA A N 1
ATOM 683 C CA . ALA A 1 88 ? -0.834 -2.991 0.582 1.00 95.69 88 ALA A CA 1
ATOM 684 C C . ALA A 1 88 ? -0.142 -4.194 -0.060 1.00 95.69 88 ALA A C 1
ATOM 686 O O . ALA A 1 88 ? 0.560 -4.946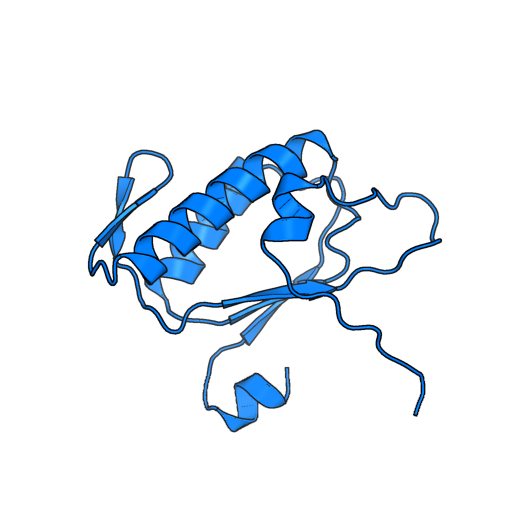 0.616 1.00 95.69 88 ALA A O 1
ATOM 687 N N . PHE A 1 89 ? -0.355 -4.353 -1.356 1.00 95.69 89 PHE A N 1
ATOM 688 C CA . PHE A 1 89 ? 0.272 -5.346 -2.214 1.00 95.69 89 PHE A CA 1
ATOM 689 C C . PHE A 1 89 ? 0.998 -4.602 -3.324 1.00 95.69 89 PHE A C 1
ATOM 691 O O . PHE A 1 89 ? 0.542 -3.538 -3.739 1.00 95.69 89 PHE A O 1
ATOM 698 N N . ILE A 1 90 ? 2.108 -5.154 -3.795 1.00 95.06 90 ILE A N 1
ATOM 699 C CA . ILE A 1 90 ? 2.897 -4.565 -4.874 1.00 95.06 90 ILE A CA 1
ATOM 700 C C . ILE A 1 90 ? 3.097 -5.602 -5.970 1.00 95.06 90 ILE A C 1
ATOM 702 O O . ILE A 1 90 ? 3.289 -6.783 -5.677 1.00 95.06 90 ILE A O 1
ATOM 706 N N . THR A 1 91 ? 3.067 -5.160 -7.220 1.00 93.50 91 THR A N 1
ATOM 707 C CA . THR A 1 91 ? 3.592 -5.924 -8.350 1.00 93.50 91 THR A CA 1
ATOM 708 C C . THR A 1 91 ? 4.875 -5.260 -8.828 1.00 93.50 91 THR A C 1
ATOM 710 O O . THR A 1 91 ? 5.080 -4.049 -8.690 1.00 93.50 91 THR A O 1
ATOM 713 N N . MET A 1 92 ? 5.770 -6.075 -9.368 1.00 91.31 92 MET A N 1
ATOM 714 C CA . MET A 1 92 ? 7.011 -5.618 -9.966 1.00 91.31 92 MET A CA 1
ATOM 715 C C . MET A 1 92 ? 7.283 -6.464 -11.192 1.00 91.31 92 MET A C 1
ATOM 717 O O . MET A 1 92 ? 7.139 -7.683 -11.140 1.00 91.31 92 MET A O 1
ATOM 721 N N . ASN A 1 93 ? 7.740 -5.813 -12.253 1.00 85.44 93 ASN A N 1
ATOM 722 C CA . ASN A 1 93 ? 8.235 -6.476 -13.451 1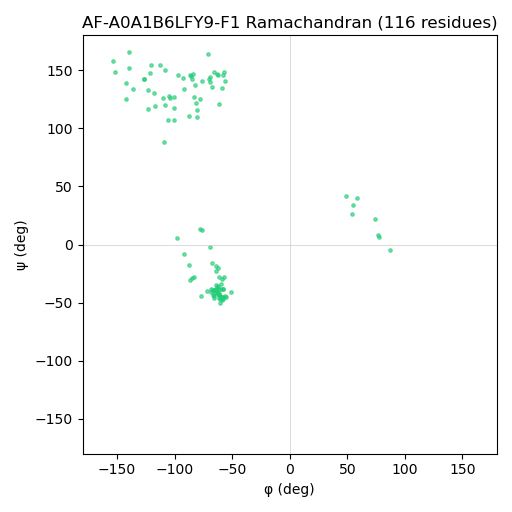.00 85.44 93 ASN A CA 1
ATOM 723 C C . ASN A 1 93 ? 9.756 -6.277 -13.490 1.00 85.44 93 ASN A C 1
ATOM 725 O O . ASN A 1 93 ? 10.218 -5.247 -13.990 1.00 85.44 93 ASN A O 1
ATOM 729 N N . PRO A 1 94 ? 10.546 -7.172 -12.866 1.00 81.25 94 PRO A N 1
ATOM 730 C CA . PRO A 1 94 ? 12.002 -7.082 -12.903 1.00 81.25 94 PRO A CA 1
ATOM 731 C C . PRO A 1 94 ? 12.523 -7.303 -14.333 1.00 81.25 94 PRO A C 1
ATOM 733 O O . PRO A 1 94 ? 11.923 -8.040 -15.111 1.00 81.25 94 PRO A O 1
ATOM 736 N N . GLY A 1 95 ? 13.639 -6.660 -14.686 1.00 77.00 95 GLY A N 1
ATOM 737 C CA . GLY A 1 95 ? 14.302 -6.832 -15.990 1.00 77.00 95 GLY A CA 1
ATOM 738 C C . GLY A 1 95 ? 13.803 -5.928 -17.126 1.00 77.00 95 GLY A C 1
ATOM 739 O O . GLY A 1 95 ? 14.401 -5.925 -18.197 1.00 77.00 95 GLY A O 1
ATOM 740 N N . TYR A 1 96 ? 12.759 -5.125 -16.903 1.00 78.62 96 TYR A N 1
ATOM 741 C CA . TYR A 1 96 ? 12.338 -4.083 -17.846 1.00 78.62 96 TYR A CA 1
ATOM 742 C C . TYR A 1 96 ? 13.145 -2.791 -17.640 1.00 78.62 96 TYR A C 1
ATOM 744 O O . TYR A 1 96 ? 13.512 -2.453 -16.515 1.00 78.62 96 TYR A O 1
ATOM 752 N N . ALA A 1 97 ? 13.405 -2.046 -18.718 1.00 76.38 97 ALA A N 1
ATOM 753 C CA . ALA A 1 97 ? 14.069 -0.743 -18.639 1.00 76.38 97 ALA A CA 1
ATOM 754 C C . ALA A 1 97 ? 13.237 0.267 -17.820 1.00 76.38 97 ALA A C 1
ATOM 756 O O . ALA A 1 97 ? 12.005 0.228 -17.848 1.00 76.38 97 ALA A O 1
ATOM 757 N N . GLY A 1 98 ? 13.913 1.162 -17.089 1.00 75.69 98 GLY A N 1
ATOM 758 C CA . GLY A 1 98 ? 13.257 2.149 -16.217 1.00 75.69 98 GLY A CA 1
ATOM 759 C C . GLY A 1 98 ? 12.681 1.560 -14.924 1.00 75.69 98 GLY A C 1
ATOM 760 O O . GLY A 1 98 ? 11.752 2.117 -14.348 1.00 75.69 98 GLY A O 1
ATOM 761 N N . ARG A 1 99 ? 13.181 0.398 -14.478 1.00 83.25 99 ARG A N 1
ATOM 762 C CA . ARG A 1 99 ? 12.737 -0.256 -13.242 1.00 83.25 99 ARG A CA 1
ATOM 763 C C . ARG A 1 99 ? 13.807 -0.204 -12.169 1.00 83.25 99 ARG A C 1
ATOM 765 O O . ARG A 1 99 ? 14.930 -0.650 -12.386 1.00 83.25 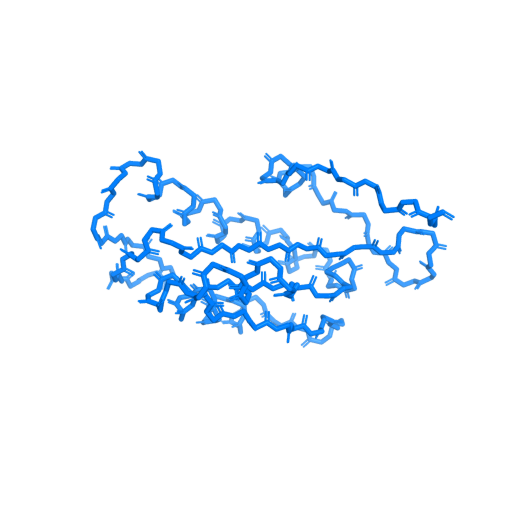99 ARG A O 1
ATOM 772 N N . THR A 1 100 ? 13.433 0.307 -11.004 1.00 82.12 100 THR A N 1
ATOM 773 C CA . THR A 1 100 ? 14.298 0.394 -9.831 1.00 82.12 100 THR A CA 1
ATOM 774 C C . THR A 1 100 ? 14.268 -0.917 -9.052 1.00 82.12 100 THR A C 1
ATOM 776 O O . THR A 1 100 ? 13.237 -1.581 -8.929 1.00 82.12 100 THR A O 1
ATOM 779 N N . GLU A 1 101 ? 15.408 -1.329 -8.508 1.00 86.00 101 GLU A N 1
ATOM 780 C CA . GLU A 1 101 ? 15.372 -2.339 -7.458 1.00 86.00 101 GLU A CA 1
ATOM 781 C C . GLU A 1 101 ? 14.774 -1.743 -6.186 1.00 86.00 101 GLU A C 1
ATOM 783 O O . GLU A 1 101 ? 15.046 -0.595 -5.831 1.00 86.00 101 GLU A O 1
ATOM 788 N N . LEU A 1 102 ? 13.979 -2.539 -5.467 1.00 89.75 102 LEU A N 1
ATOM 789 C CA . LEU A 1 102 ? 13.483 -2.096 -4.172 1.00 89.75 102 LEU A CA 1
ATOM 790 C C . LEU A 1 102 ? 14.640 -1.982 -3.169 1.00 89.75 102 LEU A C 1
ATOM 792 O O . LEU A 1 102 ? 15.424 -2.928 -3.041 1.00 89.75 102 LEU A O 1
ATOM 796 N N . PRO A 1 103 ? 14.694 -0.893 -2.390 1.00 88.81 103 PRO A N 1
ATOM 797 C CA . PRO A 1 103 ? 15.578 -0.793 -1.236 1.00 88.81 103 PRO A CA 1
ATOM 798 C C . PRO A 1 103 ? 15.342 -1.925 -0.218 1.00 88.81 103 PRO A C 1
ATOM 800 O O . PRO A 1 103 ? 14.214 -2.392 -0.040 1.00 88.81 103 PRO A O 1
ATOM 803 N N . ASP A 1 104 ? 16.387 -2.355 0.493 1.00 87.69 104 ASP A N 1
ATOM 804 C CA . ASP A 1 104 ? 16.311 -3.504 1.413 1.00 87.69 104 ASP A CA 1
ATOM 805 C C . ASP A 1 104 ? 15.327 -3.298 2.572 1.00 87.69 104 ASP A C 1
ATOM 807 O O . ASP A 1 104 ? 14.605 -4.219 2.968 1.00 87.69 104 ASP A O 1
ATOM 811 N N . ASN A 1 105 ? 15.236 -2.066 3.082 1.00 83.56 105 ASN A N 1
ATOM 812 C CA . ASN A 1 105 ? 14.262 -1.701 4.109 1.00 83.56 105 ASN A CA 1
ATOM 813 C C . ASN A 1 105 ? 12.824 -1.969 3.639 1.00 83.56 105 ASN A C 1
ATOM 815 O O . ASN A 1 105 ? 12.015 -2.477 4.413 1.00 83.56 105 ASN A O 1
ATOM 819 N N . LEU A 1 106 ? 12.525 -1.711 2.368 1.00 89.69 106 LEU A N 1
ATOM 820 C CA . LEU A 1 106 ? 11.231 -1.941 1.751 1.00 89.69 106 LEU A CA 1
ATOM 821 C C . LEU A 1 106 ? 11.027 -3.426 1.438 1.00 89.69 106 LEU A C 1
ATOM 823 O O . LEU A 1 106 ? 9.970 -3.961 1.772 1.00 89.69 106 LEU A O 1
ATOM 827 N N . LYS A 1 107 ? 12.041 -4.114 0.886 1.00 90.31 107 LYS A N 1
ATOM 828 C CA . LYS A 1 107 ? 12.013 -5.574 0.656 1.00 90.31 107 LYS A CA 1
ATOM 829 C C . LYS A 1 107 ? 11.618 -6.321 1.938 1.00 90.31 107 LYS A C 1
ATOM 831 O O . LYS A 1 107 ? 10.779 -7.213 1.884 1.00 90.31 107 LYS A O 1
ATOM 836 N N . SER A 1 108 ? 12.123 -5.892 3.100 1.00 89.50 108 SER A N 1
ATOM 837 C CA . SER A 1 108 ? 11.812 -6.496 4.408 1.00 89.50 108 SER A CA 1
ATOM 838 C C . SER A 1 108 ? 10.339 -6.393 4.851 1.00 89.50 108 SER A C 1
ATOM 84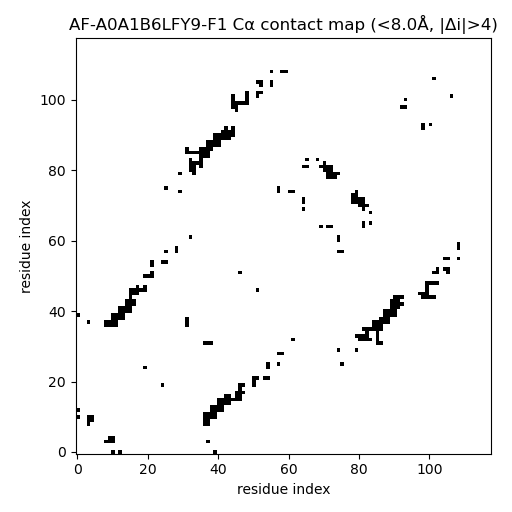0 O O . SER A 1 108 ? 9.904 -7.125 5.746 1.00 89.50 108 SER A O 1
ATOM 842 N N . LEU A 1 109 ? 9.559 -5.479 4.259 1.00 91.56 109 LEU A N 1
ATOM 843 C CA . LEU A 1 109 ? 8.143 -5.272 4.590 1.00 91.56 109 LEU A CA 1
ATOM 844 C C . LEU A 1 109 ? 7.211 -6.183 3.798 1.00 91.56 109 LEU A C 1
ATOM 846 O O . LEU A 1 109 ? 6.058 -6.365 4.197 1.00 91.56 109 LEU A O 1
ATOM 850 N N . PHE A 1 110 ? 7.698 -6.751 2.697 1.00 92.50 110 PHE A N 1
ATOM 851 C CA . PHE A 1 110 ? 6.913 -7.569 1.788 1.00 92.50 110 PHE A CA 1
ATOM 852 C C . PHE A 1 110 ? 7.377 -9.023 1.813 1.00 92.50 110 PHE A C 1
ATOM 854 O O . PHE A 1 110 ? 8.517 -9.346 2.135 1.00 92.50 110 PHE A O 1
ATOM 861 N N . ARG A 1 111 ? 6.458 -9.924 1.465 1.00 93.19 111 ARG A N 1
ATOM 862 C CA . ARG A 1 111 ? 6.784 -11.325 1.197 1.00 93.19 111 ARG A CA 1
ATOM 863 C C . ARG A 1 111 ? 6.846 -11.506 -0.320 1.00 93.19 111 ARG A C 1
ATOM 865 O O . ARG A 1 111 ? 5.823 -11.262 -0.962 1.00 93.19 111 ARG A O 1
ATOM 872 N N . PRO A 1 112 ? 8.003 -11.877 -0.897 1.00 89.88 112 PRO A N 1
ATOM 873 C CA . PRO A 1 112 ? 8.122 -12.035 -2.338 1.00 89.88 112 PRO A CA 1
ATOM 874 C C . PRO A 1 112 ? 7.318 -13.248 -2.807 1.00 89.88 112 PRO A C 1
ATOM 876 O O . PRO A 1 112 ? 7.318 -14.295 -2.163 1.00 89.88 112 PRO A O 1
ATOM 879 N N . MET A 1 113 ? 6.650 -13.092 -3.944 1.00 88.69 113 MET A N 1
ATOM 880 C CA . MET A 1 113 ? 5.951 -14.154 -4.663 1.00 88.69 113 MET A CA 1
ATOM 881 C C . MET A 1 113 ? 6.280 -13.988 -6.144 1.00 88.69 113 MET A C 1
ATOM 883 O O . MET A 1 113 ? 6.216 -12.871 -6.655 1.00 88.69 113 MET A O 1
ATOM 887 N N . SER A 1 114 ? 6.632 -15.080 -6.823 1.00 86.88 114 SER A N 1
ATOM 888 C CA . SER A 1 114 ? 6.814 -15.078 -8.275 1.00 86.88 114 SER A CA 1
ATOM 889 C C . SER A 1 114 ? 5.573 -15.663 -8.935 1.00 86.88 114 SER A C 1
ATOM 891 O O . SER A 1 114 ? 5.137 -16.756 -8.571 1.00 86.88 114 SER A O 1
ATOM 893 N N . MET A 1 115 ? 4.994 -14.929 -9.881 1.00 83.38 115 MET A N 1
ATOM 894 C CA . MET A 1 115 ? 3.875 -15.415 -10.682 1.00 83.38 115 MET A CA 1
ATOM 895 C C . MET A 1 115 ? 4.450 -16.160 -11.885 1.00 83.38 115 MET A C 1
ATOM 897 O O . MET A 1 115 ? 5.050 -15.548 -12.764 1.00 83.38 115 MET A O 1
ATOM 901 N N . MET A 1 116 ? 4.288 -17.481 -11.904 1.00 79.12 116 MET A N 1
ATOM 902 C CA . MET A 1 116 ? 4.622 -18.302 -13.066 1.00 79.12 116 MET A CA 1
ATOM 903 C C . MET A 1 116 ? 3.420 -18.341 -14.009 1.00 79.12 116 MET A C 1
ATOM 905 O O . MET A 1 116 ? 2.271 -18.318 -13.557 1.00 79.12 116 MET A O 1
ATOM 909 N N . VAL A 1 117 ? 3.687 -18.386 -15.314 1.00 78.56 117 VAL A N 1
ATOM 910 C CA . VAL A 1 117 ? 2.646 -18.688 -16.305 1.00 78.56 117 VAL A CA 1
ATOM 911 C C . VAL A 1 117 ? 2.069 -20.076 -15.965 1.00 78.56 117 VAL A C 1
ATOM 913 O O . VAL A 1 117 ? 2.871 -20.954 -15.636 1.00 78.56 117 VAL A O 1
ATOM 916 N N . PRO A 1 118 ? 0.731 -20.252 -15.964 1.00 64.56 118 PRO A N 1
ATOM 917 C CA . PRO A 1 118 ? 0.087 -21.521 -15.621 1.00 64.56 118 PRO A CA 1
ATOM 918 C C . PRO A 1 118 ? 0.563 -22.711 -16.454 1.00 64.56 118 PRO A C 1
ATOM 920 O O . PRO A 1 118 ? 0.835 -22.512 -17.661 1.00 64.56 118 PRO A O 1
#

Radius of gyration: 14.35 Å; Cα contacts (8 Å, |Δi|>4): 176; chains: 1; bounding box: 32×36×37 Å

Secondary structure (DSSP, 8-state):
-HHHHHTT--EEEEE--TT--HHHHHHHHHHHHHH--EEEEETGGGS-HHHHHHHHHHHHHHHHHHHTT-SEEEETTEEEE--TT-EEEE---TTSTT-PPPPHHHHTTS--------

Foldseek 3Di:
DVVCVVVVAAEAEAEDAQPDALVVVLVVVLCLFQVLHEYEYEANQLYDQVSLVSNLVQLVQLVVCLVVVHQWGAGPNDIGGGDNNRYYHYDHDPPDPSGHDHDPSNVVSDDDDDDDDD

Solvent-accessible surface area (backbone atoms only — not comparable to full-atom values): 6937 Å² total; per-residue (Å²): 108,66,70,35,57,78,67,76,41,60,64,47,77,45,81,48,42,62,89,61,52,52,69,58,50,51,55,49,50,54,52,35,32,51,70,27,30,33,35,38,32,34,42,48,33,29,36,45,68,74,36,50,56,54,46,34,55,55,52,47,52,53,50,51,38,53,74,69,65,43,63,56,45,79,52,98,92,37,81,42,57,47,31,82,71,31,46,82,44,75,41,69,68,84,93,47,87,82,51,50,79,77,54,67,78,43,52,73,76,56,82,90,80,84,87,72,84,130

pLDDT: mean 92.52, std 5.98, range [64.56, 98.38]

N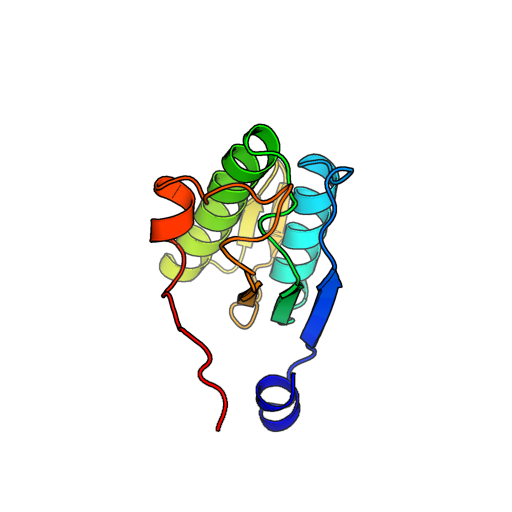earest PDB structures (foldseek):
  8j07-assembly1_k9  TM=9.722E-01  e=3.768E-14  Homo sapiens
  8glv-assembly1_Cn  TM=9.636E-01  e=1.733E-14  Chlamydomonas reinhardtii
  8j07-assembly1_k8  TM=9.716E-01  e=4.881E-14  Homo sapiens
  8glv-assembly1_Co  TM=9.711E-01  e=6.323E-14  Chlamydomonas reinhardtii
  8e00-assembly1_A  TM=9.639E-01  e=2.138E-11  Saccharomyces cerevisiae

Organism: NCBI:txid36148

Sequence (118 aa):
RDLAKSLAIQCVVFNCSEGLDFKMMGRFFSGLAQSGAWCCFDEFNRIDIEVLSVIAQQLITIRNAKVAKAARFMFEGREIKLVKTCAAFITMNPGYAGRTELPDNLKSLFRPMSMMVP

InterPro domains:
  IPR026983 Dynein heavy chain [PTHR22878] (1-118)
  IPR027417 P-loop containing nucleoside triphosphate hydrolase [G3DSA:3.40.50.300] (1-116)
  IPR027417 P-loop containing nucleoside triphosphate hydrolase [SSF52540] (1-115)
  IPR035699 Dynein heavy chain, hydrolytic ATP-binding dynein motor region [PF12774] (1-118)